Protein AF-A0A218PV35-F1 (afdb_monomer)

Nearest PDB structures (foldseek):
  7tgq-assembly1_A  TM=7.735E-01  e=2.456E-01  Homo sapiens
  8r7o-assembly1_C  TM=6.458E-01  e=4.189E-01  Homo sapiens
  7q83-assembly1_B  TM=3.090E-01  e=8.625E+00  Saccharomyces cerevisiae S288C

Radius of gyration: 20.8 Å; Cα contacts (8 Å, |Δi|>4): 180; chains: 1; bounding box: 52×50×53 Å

Mean predicted aligned error: 9.41 Å

Foldseek 3Di:
DPDVLLVVLVVVLVVLVVVLVVLLVVLQVLQVVQPAHSQLSVVLLLCCQVPNNVVSLVCCQVPVVVSPGPHRDDPVSSVVNSVSSVVNVVSLVVSQVSQQVSQVVVCVVPVQRWRWGDGSNWIWTQGPVQCWIATPVVRDIDRDDPPPVCPVVVVVVVVVVVD

Secondary structure (DSSP, 8-state):
---HHHHHHHHHHHHHHHHHHHHHHHHHHHHHHTT--HHHHHHHHHHHHHH-HHHHHHHHHH-GGGGT-SSPPPHHHHHHHHHHHHHHHHHHHHHHHHHHHHHHHHHHH-TTPPEEEEETTEEEEEETTTTEEEETTT--EEEPPP--STTHHHHHHHHTT--

Sequence (163 aa):
MANPEVTRLTLDIDARAKNLKALHDGLVKHLLAIGGDKDTALYLISDAEEYGLERALGVLADQPAAFGLDAAPGPADTAKLTTALKAIESGTLELDKIIRQRDHLLAADNPKHPLTFHYLGRLFNFSSARGEVTYLDNGEKVKMKPVGLSSREKLLRDRDRDR

pLDDT: mean 83.81, std 14.07, range [41.41, 97.0]

Structure (mmCIF, N/CA/C/O backbone):
data_AF-A0A218PV35-F1
#
_entry.id   AF-A0A218PV35-F1
#
loop_
_atom_site.group_PDB
_atom_site.id
_atom_site.type_symbol
_atom_site.label_atom_id
_atom_site.label_alt_id
_atom_site.label_comp_id
_atom_site.label_asym_id
_atom_site.label_entity_id
_atom_site.label_seq_id
_atom_site.pdbx_PDB_ins_code
_atom_site.Cartn_x
_atom_site.Cartn_y
_atom_site.Cartn_z
_atom_site.occupancy
_atom_site.B_iso_or_equiv
_atom_site.auth_seq_id
_atom_site.auth_comp_id
_atom_site.auth_asym_id
_atom_site.auth_atom_id
_atom_site.pdbx_PDB_model_num
ATOM 1 N N . MET A 1 1 ? -12.446 8.866 30.192 1.00 55.31 1 MET A N 1
ATOM 2 C CA . MET A 1 1 ? -11.055 9.238 29.847 1.00 55.31 1 MET A CA 1
ATOM 3 C C . MET A 1 1 ? -10.643 8.392 28.6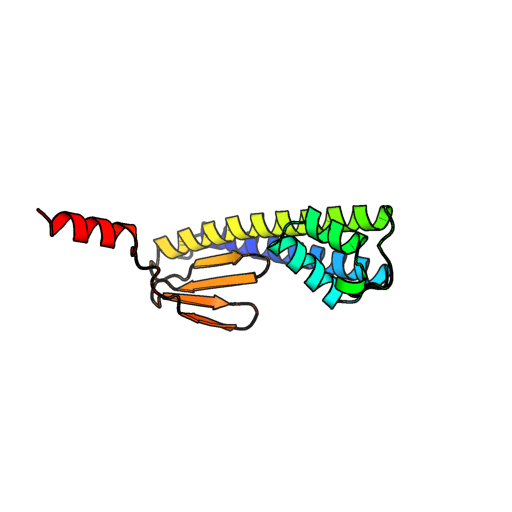55 1.00 55.31 1 MET A C 1
ATOM 5 O O . MET A 1 1 ? -11.016 7.227 28.640 1.00 55.31 1 MET A O 1
ATOM 9 N N . ALA A 1 2 ? -9.975 8.961 27.647 1.00 71.75 2 ALA A N 1
ATOM 10 C CA . ALA A 1 2 ? -9.503 8.182 26.500 1.00 71.75 2 ALA A CA 1
ATOM 11 C C . ALA A 1 2 ? -8.435 7.177 26.961 1.00 71.75 2 ALA A C 1
ATOM 13 O O . ALA A 1 2 ? -7.560 7.542 27.747 1.00 71.75 2 ALA A O 1
ATOM 14 N N . ASN A 1 3 ? -8.531 5.923 26.512 1.00 88.62 3 ASN A N 1
ATOM 15 C CA . ASN A 1 3 ? -7.552 4.886 26.825 1.00 88.62 3 ASN A CA 1
ATOM 16 C C . ASN A 1 3 ? -6.166 5.335 26.300 1.00 88.62 3 ASN A C 1
ATOM 18 O O . ASN A 1 3 ? -6.034 5.566 25.095 1.00 88.62 3 ASN A O 1
ATOM 22 N N . PRO A 1 4 ? -5.142 5.500 27.163 1.00 93.50 4 PRO A N 1
ATOM 23 C CA . PRO A 1 4 ? -3.842 6.037 26.751 1.00 93.50 4 PRO A CA 1
ATOM 24 C C . PRO A 1 4 ? -3.159 5.171 25.686 1.00 93.50 4 PRO A C 1
ATOM 26 O O . PRO A 1 4 ? -2.461 5.701 24.822 1.00 93.50 4 PRO A O 1
ATOM 29 N N . GLU A 1 5 ? -3.417 3.863 25.694 1.00 94.38 5 GLU A N 1
ATOM 30 C CA . GLU A 1 5 ? -2.899 2.938 24.690 1.00 94.38 5 GLU A CA 1
ATOM 31 C C . GLU A 1 5 ? -3.570 3.147 23.326 1.00 94.38 5 GLU A C 1
ATOM 33 O O . GLU A 1 5 ? -2.898 3.140 22.299 1.00 94.38 5 GLU A O 1
ATOM 38 N N . VAL A 1 6 ? -4.876 3.438 23.296 1.00 93.25 6 VAL A N 1
ATOM 39 C CA . VAL A 1 6 ? -5.584 3.804 22.054 1.00 93.25 6 VAL A CA 1
ATOM 40 C C . VAL A 1 6 ? -5.012 5.093 21.463 1.00 93.25 6 VAL A C 1
ATOM 42 O O . VAL A 1 6 ? -4.806 5.173 20.250 1.00 93.25 6 VAL A O 1
ATOM 45 N N . THR A 1 7 ? -4.710 6.089 22.301 1.00 94.44 7 THR A N 1
ATOM 46 C CA . THR A 1 7 ? -4.066 7.335 21.857 1.00 94.44 7 THR A CA 1
ATOM 47 C C . THR A 1 7 ? -2.686 7.060 21.262 1.00 94.44 7 THR A C 1
ATOM 49 O O . THR A 1 7 ? -2.388 7.537 20.167 1.00 94.44 7 THR A O 1
ATOM 52 N N . ARG A 1 8 ? -1.862 6.250 21.939 1.00 97.00 8 ARG A N 1
ATOM 53 C CA . ARG A 1 8 ? -0.532 5.854 21.457 1.00 97.00 8 ARG A CA 1
ATOM 54 C C . ARG A 1 8 ? -0.612 5.136 20.108 1.00 97.00 8 ARG A C 1
ATOM 56 O O . ARG A 1 8 ? 0.071 5.530 19.169 1.00 97.00 8 ARG A O 1
ATOM 63 N N . LEU A 1 9 ? -1.485 4.134 19.989 1.00 94.44 9 LEU A N 1
ATOM 64 C CA . LEU A 1 9 ? -1.680 3.381 18.748 1.00 94.44 9 LEU A CA 1
ATOM 65 C C . LEU A 1 9 ? -2.192 4.271 17.609 1.00 94.44 9 LEU A C 1
ATOM 67 O O . LEU A 1 9 ? -1.801 4.074 16.466 1.00 94.44 9 LEU A O 1
ATOM 71 N N . THR A 1 10 ? -3.030 5.269 17.901 1.00 92.69 10 THR A N 1
ATOM 72 C CA . THR A 1 10 ? -3.509 6.226 16.887 1.00 92.69 10 THR A CA 1
ATOM 73 C C . THR A 1 10 ? -2.362 7.066 16.323 1.00 92.69 10 THR A C 1
ATOM 75 O O . THR A 1 10 ? -2.237 7.183 15.108 1.00 92.69 10 THR A O 1
ATOM 78 N N . LEU A 1 11 ? -1.473 7.570 17.182 1.00 94.31 11 LEU A N 1
ATOM 79 C CA . LEU A 1 11 ? -0.280 8.301 16.741 1.00 94.31 11 LEU A CA 1
ATOM 80 C C . LEU A 1 11 ? 0.672 7.412 15.924 1.00 94.31 11 LEU A C 1
ATOM 82 O O . LEU A 1 11 ? 1.214 7.859 14.911 1.00 94.31 11 LEU A O 1
ATOM 86 N N . ASP A 1 12 ? 0.847 6.150 16.327 1.00 94.88 12 ASP A N 1
ATOM 87 C CA . ASP A 1 12 ? 1.655 5.178 15.580 1.00 94.88 12 ASP A CA 1
ATOM 88 C C . ASP A 1 12 ? 1.064 4.893 14.189 1.00 94.88 12 ASP A C 1
ATOM 90 O O . ASP A 1 12 ? 1.808 4.803 13.208 1.00 94.88 12 ASP A O 1
ATOM 94 N N . ILE A 1 13 ? -0.264 4.767 14.093 1.00 91.06 13 ILE A N 1
ATOM 95 C CA . ILE A 1 13 ? -0.995 4.589 12.829 1.00 91.06 13 ILE A CA 1
ATOM 96 C C . ILE A 1 13 ? -0.747 5.781 11.909 1.00 91.06 13 ILE A C 1
ATOM 98 O O . ILE A 1 13 ? -0.349 5.577 10.763 1.00 91.06 13 ILE A O 1
ATOM 102 N N . ASP A 1 14 ? -0.900 7.008 12.406 1.00 89.12 14 ASP A N 1
ATOM 103 C CA . ASP A 1 14 ? -0.708 8.221 11.606 1.00 89.12 14 ASP A CA 1
ATOM 104 C C . ASP A 1 14 ? 0.732 8.333 11.082 1.00 89.12 14 ASP A C 1
ATOM 106 O O . ASP A 1 14 ? 0.966 8.621 9.902 1.00 89.12 14 ASP A O 1
ATOM 110 N N . ALA A 1 15 ? 1.720 8.051 11.939 1.00 92.94 15 ALA A N 1
ATOM 111 C CA . ALA A 1 15 ? 3.128 8.066 11.557 1.00 92.94 15 ALA A CA 1
ATOM 112 C C . ALA A 1 15 ? 3.440 7.017 10.476 1.00 92.94 15 ALA A C 1
ATOM 114 O O . ALA A 1 15 ? 4.134 7.305 9.496 1.00 92.94 15 ALA A O 1
ATOM 115 N N . ARG A 1 16 ? 2.900 5.803 10.619 1.00 90.56 16 ARG A N 1
ATOM 116 C CA . ARG A 1 16 ? 3.111 4.705 9.666 1.00 90.56 16 ARG A CA 1
ATOM 117 C C . ARG A 1 16 ? 2.379 4.929 8.351 1.00 90.56 16 ARG A C 1
ATOM 119 O O . ARG A 1 16 ? 2.980 4.713 7.303 1.00 90.56 16 ARG A O 1
ATOM 126 N N . ALA A 1 17 ? 1.150 5.437 8.386 1.00 88.56 17 ALA A N 1
ATOM 127 C CA . ALA A 1 17 ? 0.402 5.818 7.192 1.00 88.56 17 ALA A CA 1
ATOM 128 C C . ALA A 1 17 ? 1.144 6.901 6.392 1.00 88.56 17 ALA A C 1
ATOM 130 O O . ALA A 1 17 ? 1.259 6.807 5.169 1.00 88.56 17 ALA A O 1
ATOM 131 N N . LYS A 1 18 ? 1.740 7.891 7.074 1.00 89.81 18 LYS A N 1
ATOM 132 C CA . LYS A 1 18 ? 2.586 8.908 6.431 1.00 89.81 18 LYS A CA 1
ATOM 133 C C . LYS A 1 18 ? 3.821 8.298 5.759 1.00 89.81 18 LYS A C 1
ATOM 135 O O . LYS A 1 18 ? 4.150 8.682 4.637 1.00 89.81 18 LYS A O 1
ATOM 140 N N . ASN A 1 19 ? 4.489 7.351 6.417 1.00 91.12 19 ASN A N 1
ATOM 141 C CA . ASN A 1 19 ? 5.643 6.655 5.843 1.00 91.12 19 ASN A CA 1
ATOM 142 C C . ASN A 1 19 ? 5.248 5.795 4.635 1.00 91.12 19 ASN A C 1
ATOM 144 O O . ASN A 1 19 ? 5.926 5.842 3.611 1.00 91.12 19 ASN A O 1
ATOM 148 N N . LEU A 1 20 ? 4.132 5.067 4.721 1.00 90.50 20 LEU A N 1
ATOM 149 C CA . LEU A 1 20 ? 3.616 4.256 3.620 1.00 90.50 20 LEU A CA 1
ATOM 150 C C . LEU A 1 20 ? 3.275 5.132 2.410 1.00 90.50 20 LEU A C 1
ATOM 152 O O . LEU A 1 20 ? 3.700 4.838 1.295 1.00 90.50 20 LEU A O 1
ATOM 156 N N . LYS A 1 21 ? 2.629 6.284 2.634 1.00 88.88 21 LYS A N 1
ATOM 157 C CA . LYS A 1 21 ? 2.396 7.269 1.574 1.00 88.88 21 LYS A CA 1
ATOM 158 C C . LYS A 1 21 ? 3.704 7.723 0.914 1.00 88.88 21 LYS A C 1
ATOM 160 O O . LYS A 1 21 ? 3.766 7.818 -0.307 1.00 88.88 21 LYS A O 1
ATOM 165 N N . ALA A 1 22 ? 4.752 7.993 1.693 1.00 91.62 22 ALA A N 1
ATOM 166 C CA . ALA A 1 22 ? 6.046 8.396 1.141 1.00 91.62 22 ALA A CA 1
ATOM 167 C C . ALA A 1 22 ? 6.695 7.290 0.286 1.00 91.62 22 ALA A C 1
ATOM 169 O O . ALA A 1 22 ? 7.307 7.598 -0.737 1.00 91.62 22 ALA A O 1
ATOM 170 N N . LEU A 1 23 ? 6.532 6.016 0.667 1.00 91.81 23 LEU A N 1
ATOM 17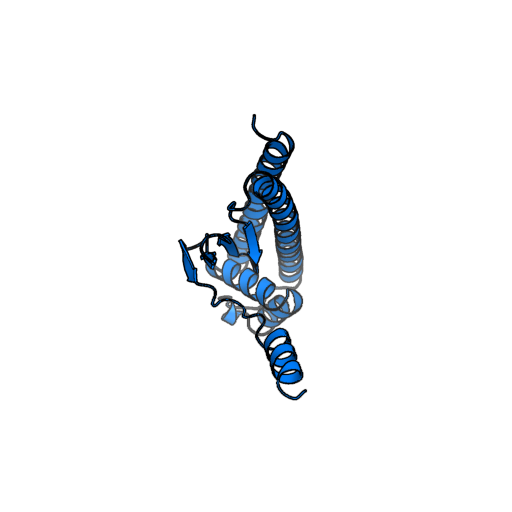1 C CA . LEU A 1 23 ? 6.974 4.871 -0.137 1.00 91.81 23 LEU A CA 1
ATOM 172 C C . LEU A 1 23 ? 6.206 4.783 -1.462 1.00 91.81 23 LEU A C 1
ATOM 174 O O . LEU A 1 23 ? 6.837 4.655 -2.511 1.00 91.81 23 LEU A O 1
ATOM 178 N N . HIS A 1 24 ? 4.877 4.933 -1.432 1.00 91.19 24 HIS A N 1
ATOM 179 C CA . HIS A 1 24 ? 4.050 4.999 -2.643 1.00 91.19 24 HIS A CA 1
ATOM 180 C C . HIS A 1 24 ? 4.473 6.156 -3.556 1.00 91.19 24 HIS A C 1
ATOM 182 O O . HIS A 1 24 ? 4.712 5.951 -4.744 1.00 91.19 24 HIS A O 1
ATOM 188 N N . ASP A 1 25 ? 4.632 7.364 -3.006 1.00 90.88 25 ASP A N 1
ATOM 189 C CA . ASP A 1 25 ? 5.081 8.535 -3.767 1.00 90.88 25 ASP A CA 1
ATOM 190 C C . ASP A 1 25 ? 6.473 8.294 -4.392 1.00 90.88 25 ASP A C 1
ATOM 192 O O . ASP A 1 25 ? 6.751 8.749 -5.504 1.00 90.88 25 ASP A O 1
ATOM 196 N N . GLY A 1 26 ? 7.358 7.575 -3.691 1.00 94.06 26 GLY A N 1
ATOM 197 C CA . GLY A 1 26 ? 8.670 7.163 -4.192 1.00 94.06 26 GLY A CA 1
ATOM 198 C C . GLY A 1 26 ? 8.587 6.162 -5.346 1.00 94.06 26 GLY A C 1
ATOM 199 O O . GLY A 1 26 ? 9.267 6.347 -6.356 1.00 94.06 26 GLY A O 1
ATOM 200 N N . LEU A 1 27 ? 7.725 5.147 -5.231 1.00 94.19 27 LEU A N 1
ATOM 201 C CA . LEU A 1 27 ? 7.476 4.165 -6.288 1.00 94.19 27 LEU A CA 1
ATOM 202 C C . LEU A 1 27 ? 6.911 4.832 -7.548 1.00 94.19 27 LEU A C 1
ATOM 204 O O . LEU A 1 27 ? 7.434 4.614 -8.637 1.00 94.19 27 LEU A O 1
ATOM 208 N N . VAL A 1 28 ? 5.918 5.713 -7.394 1.00 93.50 28 VAL A N 1
ATOM 209 C CA . VAL A 1 28 ? 5.347 6.500 -8.501 1.00 93.50 28 VAL A CA 1
ATOM 210 C C . VAL A 1 28 ? 6.433 7.308 -9.208 1.00 93.50 28 VAL A C 1
ATOM 212 O O . VAL A 1 28 ? 6.546 7.257 -10.428 1.00 93.50 28 VAL A O 1
ATOM 215 N N . LYS A 1 29 ? 7.277 8.030 -8.459 1.00 94.94 29 LYS A N 1
ATOM 216 C CA . LYS A 1 29 ? 8.391 8.795 -9.045 1.00 94.94 29 LYS A CA 1
ATOM 217 C C . LYS A 1 29 ? 9.363 7.908 -9.814 1.00 94.94 29 LYS A C 1
ATOM 219 O O . LYS A 1 29 ? 9.863 8.324 -10.854 1.00 94.94 29 LYS A O 1
ATOM 224 N N . HIS A 1 30 ? 9.651 6.716 -9.297 1.00 94.88 30 HIS A N 1
ATOM 225 C CA . HIS A 1 30 ? 10.550 5.789 -9.967 1.00 94.88 30 HIS A CA 1
ATOM 226 C C . HIS A 1 30 ? 9.948 5.251 -11.270 1.00 94.88 30 HIS A C 1
ATOM 228 O O . HIS A 1 30 ? 10.641 5.243 -12.283 1.00 94.88 30 HIS A O 1
ATOM 234 N N . LEU A 1 31 ? 8.664 4.885 -11.264 1.00 94.44 31 LEU A N 1
ATOM 235 C CA . LEU A 1 31 ? 7.955 4.404 -12.452 1.00 94.44 31 LEU A CA 1
ATOM 236 C C . LEU A 1 31 ? 7.828 5.486 -13.528 1.00 94.44 31 LEU A C 1
ATOM 238 O O . LEU A 1 31 ? 8.119 5.220 -14.690 1.00 94.44 31 LEU A O 1
ATOM 242 N N . LEU A 1 32 ? 7.528 6.730 -13.138 1.00 93.75 32 LEU A N 1
ATOM 243 C CA . LEU A 1 32 ? 7.552 7.880 -14.050 1.00 93.75 32 LEU A CA 1
ATOM 244 C C . LEU A 1 32 ? 8.925 8.059 -14.721 1.00 93.75 32 LEU A C 1
ATOM 246 O O . LEU A 1 32 ? 9.001 8.425 -15.891 1.00 93.75 32 LEU A O 1
ATOM 250 N N . ALA A 1 33 ? 10.020 7.796 -14.000 1.00 94.44 33 ALA A N 1
ATOM 251 C CA . ALA A 1 33 ? 11.373 7.933 -14.538 1.00 94.44 33 ALA A CA 1
ATOM 252 C C . ALA A 1 33 ? 11.736 6.856 -15.576 1.00 94.44 33 ALA A C 1
ATOM 254 O O . ALA A 1 33 ? 12.659 7.073 -16.358 1.00 94.44 33 ALA A O 1
ATOM 255 N N . ILE A 1 34 ? 11.025 5.725 -15.591 1.00 94.44 34 ILE A N 1
ATOM 256 C CA . ILE A 1 34 ? 11.234 4.629 -16.550 1.00 94.44 34 ILE A CA 1
ATOM 257 C C . ILE A 1 34 ? 10.131 4.553 -17.617 1.00 94.44 34 ILE A C 1
ATOM 259 O O . ILE A 1 34 ? 10.018 3.548 -18.310 1.00 94.44 34 ILE A O 1
ATOM 263 N N . GLY A 1 35 ? 9.335 5.618 -17.766 1.00 91.69 35 GLY A N 1
ATOM 264 C CA . GLY A 1 35 ? 8.323 5.741 -18.820 1.00 91.69 35 GLY A CA 1
ATOM 265 C C . GLY A 1 35 ? 6.913 5.296 -18.435 1.00 91.69 35 GLY A C 1
ATOM 266 O O . GLY A 1 35 ? 6.048 5.270 -19.300 1.00 91.69 35 GLY A O 1
ATOM 267 N N . GLY A 1 36 ? 6.663 4.970 -17.165 1.00 92.25 36 GLY A N 1
ATOM 268 C CA . GLY A 1 36 ? 5.313 4.706 -16.668 1.00 92.25 36 GLY A CA 1
ATOM 269 C C . GLY A 1 36 ? 4.547 5.977 -16.332 1.00 92.25 36 GLY A C 1
ATOM 270 O O . GLY A 1 36 ? 5.045 7.096 -16.464 1.00 92.25 36 GLY A O 1
ATOM 271 N N . ASP A 1 37 ? 3.338 5.791 -15.822 1.00 89.56 37 ASP A N 1
ATOM 272 C CA . ASP A 1 37 ? 2.475 6.847 -15.305 1.00 89.56 37 ASP A CA 1
ATOM 273 C C . ASP A 1 37 ? 2.073 6.586 -13.840 1.00 89.56 37 ASP A C 1
ATOM 275 O O . ASP A 1 37 ? 2.630 5.734 -13.141 1.00 89.56 37 ASP A O 1
ATOM 279 N N . LYS A 1 38 ? 1.131 7.381 -13.322 1.00 85.19 38 LYS A N 1
ATOM 280 C CA . LYS A 1 38 ? 0.634 7.201 -11.951 1.00 85.19 38 LYS A CA 1
ATOM 281 C C . LYS A 1 38 ? -0.173 5.913 -11.792 1.00 85.19 38 LYS A C 1
ATOM 283 O O . LYS A 1 38 ? -0.116 5.308 -10.721 1.00 85.19 38 LYS A O 1
ATOM 288 N N . ASP A 1 39 ? -0.892 5.508 -12.831 1.00 87.75 39 ASP A N 1
ATOM 289 C CA . ASP A 1 39 ? -1.775 4.344 -12.801 1.00 87.75 39 ASP A CA 1
ATOM 290 C C . ASP A 1 39 ? -0.957 3.048 -12.866 1.00 87.75 39 ASP A C 1
ATOM 292 O O . ASP A 1 39 ? -1.284 2.076 -12.192 1.00 87.75 39 ASP A O 1
ATOM 296 N N . THR A 1 40 ? 0.199 3.084 -13.532 1.00 91.12 40 THR A N 1
ATOM 297 C CA . THR A 1 40 ? 1.219 2.026 -13.553 1.00 91.12 40 THR A CA 1
ATOM 298 C C . THR A 1 40 ? 1.606 1.597 -12.135 1.00 91.12 40 THR A C 1
ATOM 300 O O . THR A 1 40 ? 1.667 0.408 -11.826 1.00 91.12 40 THR A O 1
AT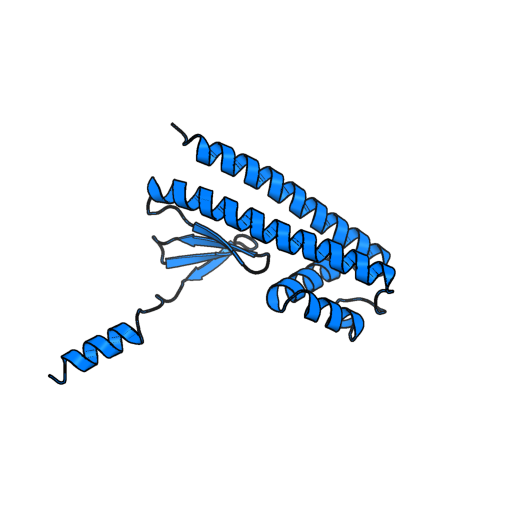OM 303 N N . ALA A 1 41 ? 1.830 2.564 -11.237 1.00 88.25 41 ALA A N 1
ATOM 304 C CA . ALA A 1 41 ? 2.172 2.280 -9.845 1.00 88.25 41 ALA A CA 1
ATOM 305 C C . ALA A 1 41 ? 1.017 1.617 -9.095 1.00 88.25 41 ALA A C 1
ATOM 307 O O . ALA A 1 41 ? 1.238 0.681 -8.329 1.00 88.25 41 ALA A O 1
ATOM 308 N N . LEU A 1 42 ? -0.208 2.091 -9.327 1.00 86.75 42 LEU A N 1
ATOM 309 C CA . LEU A 1 42 ? -1.400 1.536 -8.703 1.00 86.75 42 LEU A CA 1
ATOM 310 C C . LEU A 1 42 ? -1.645 0.096 -9.168 1.00 86.75 42 LEU A C 1
ATOM 312 O O . LEU A 1 42 ? -1.900 -0.771 -8.336 1.00 86.75 42 LEU A O 1
ATOM 316 N N . TYR A 1 43 ? -1.513 -0.174 -10.468 1.00 90.19 43 TYR A N 1
ATOM 317 C CA . TYR A 1 43 ? -1.663 -1.517 -11.025 1.00 90.19 43 TYR A CA 1
ATOM 318 C C . TYR A 1 43 ? -0.580 -2.468 -10.537 1.00 90.19 43 TYR A C 1
ATOM 320 O O . TYR A 1 43 ? -0.897 -3.589 -10.153 1.00 90.19 43 TYR A O 1
ATOM 328 N N . LEU A 1 44 ? 0.675 -2.019 -10.481 1.00 91.88 44 LEU A N 1
ATOM 329 C CA . LEU A 1 44 ? 1.771 -2.851 -9.994 1.00 91.88 44 LEU A CA 1
ATOM 330 C C . LEU A 1 44 ? 1.599 -3.226 -8.520 1.00 91.88 44 LEU A C 1
ATOM 332 O O . LEU A 1 44 ? 1.821 -4.376 -8.153 1.00 91.88 44 LEU A O 1
ATOM 336 N N . ILE A 1 45 ? 1.184 -2.272 -7.682 1.00 89.56 45 ILE A N 1
ATOM 337 C CA . ILE A 1 45 ? 0.885 -2.539 -6.270 1.00 89.56 45 ILE A CA 1
ATOM 338 C C . ILE A 1 45 ? -0.311 -3.487 -6.160 1.00 89.56 45 ILE A C 1
ATOM 340 O O . ILE A 1 45 ? -0.209 -4.492 -5.467 1.00 89.56 45 ILE A O 1
ATOM 344 N N . SER A 1 46 ? -1.398 -3.223 -6.890 1.00 86.56 46 SER A N 1
ATOM 345 C CA . SER A 1 46 ? -2.601 -4.060 -6.852 1.00 86.56 46 SER A CA 1
ATOM 346 C C . SER A 1 46 ? -2.319 -5.501 -7.287 1.00 86.56 46 SER A C 1
ATOM 348 O O . SER A 1 46 ? -2.798 -6.426 -6.639 1.00 86.56 46 SER A O 1
ATOM 350 N N . ASP A 1 47 ? -1.546 -5.713 -8.356 1.00 90.12 47 ASP A N 1
ATOM 351 C CA . ASP A 1 47 ? -1.189 -7.058 -8.829 1.00 90.12 47 ASP A CA 1
ATOM 352 C C . ASP A 1 47 ? -0.259 -7.768 -7.832 1.00 90.12 47 ASP A C 1
ATOM 354 O O . ASP A 1 47 ? -0.463 -8.943 -7.515 1.00 90.12 47 ASP A O 1
ATOM 358 N N . ALA A 1 48 ? 0.714 -7.040 -7.264 1.00 90.75 48 ALA A N 1
ATOM 359 C CA . ALA A 1 48 ? 1.617 -7.569 -6.241 1.00 90.75 48 ALA A CA 1
ATOM 360 C C . ALA A 1 48 ? 0.877 -7.963 -4.960 1.00 90.75 48 ALA A C 1
ATOM 362 O O . ALA A 1 48 ? 1.218 -8.965 -4.336 1.00 90.75 48 ALA A O 1
ATOM 363 N N . GLU A 1 49 ? 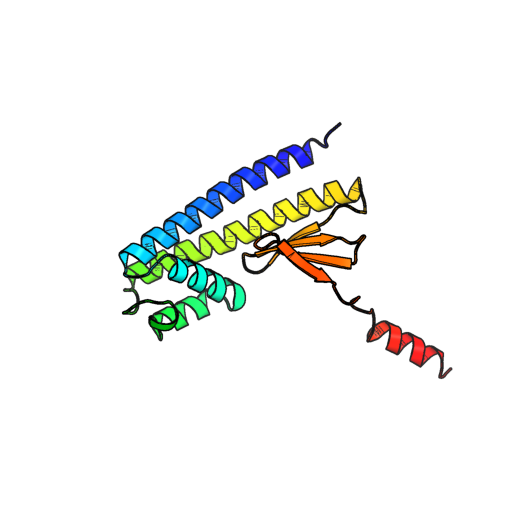-0.138 -7.202 -4.574 1.00 84.75 49 GLU A N 1
ATOM 364 C CA . GLU A 1 49 ? -0.974 -7.511 -3.425 1.00 84.75 49 GLU A CA 1
ATOM 365 C C . GLU A 1 49 ? -1.886 -8.710 -3.706 1.00 84.75 49 GLU A C 1
ATOM 367 O O . GLU A 1 49 ? -1.935 -9.642 -2.906 1.00 84.75 49 GLU A O 1
ATOM 372 N N . GLU A 1 50 ? -2.577 -8.727 -4.847 1.00 85.12 50 GLU A N 1
ATOM 373 C CA . GLU A 1 50 ? -3.546 -9.776 -5.179 1.00 85.12 50 GLU A CA 1
ATOM 374 C C . GLU A 1 50 ? -2.891 -11.136 -5.432 1.00 85.12 50 GLU A C 1
ATOM 376 O O . GLU A 1 50 ? -3.424 -12.174 -5.027 1.00 85.12 50 GLU A O 1
ATOM 381 N N . TYR A 1 51 ? -1.730 -11.142 -6.082 1.00 87.50 51 TYR A N 1
ATOM 382 C CA . TYR A 1 51 ? -1.122 -12.367 -6.584 1.00 87.50 51 TYR A CA 1
ATOM 383 C C . TYR A 1 51 ? 0.322 -12.607 -6.134 1.00 87.50 51 TYR A C 1
ATOM 385 O O . TYR A 1 51 ? 0.902 -13.642 -6.477 1.00 87.50 51 TYR A O 1
ATOM 393 N N . GLY A 1 52 ? 0.891 -11.688 -5.360 1.00 89.88 52 GLY A N 1
ATOM 394 C CA . GLY A 1 52 ? 2.246 -11.768 -4.833 1.00 89.88 52 GLY A CA 1
ATOM 395 C C . GLY A 1 52 ? 3.273 -10.995 -5.663 1.00 89.88 52 GLY A C 1
ATOM 396 O O . GLY A 1 52 ? 3.253 -10.985 -6.896 1.00 89.88 52 GLY A O 1
ATOM 397 N N . LEU A 1 53 ? 4.238 -10.406 -4.952 1.00 91.94 53 LEU A N 1
ATOM 398 C CA . LEU A 1 53 ? 5.347 -9.615 -5.494 1.00 91.94 53 LEU A CA 1
ATOM 399 C C . LEU A 1 53 ? 6.072 -10.297 -6.665 1.00 91.94 53 LEU A C 1
ATOM 401 O O . LEU A 1 53 ? 6.336 -9.673 -7.689 1.00 91.94 53 LEU A O 1
ATOM 405 N N . GLU A 1 54 ? 6.441 -11.567 -6.492 1.00 93.62 54 GLU A N 1
ATOM 406 C CA . GLU A 1 54 ? 7.262 -12.309 -7.456 1.00 93.62 54 GLU A CA 1
ATOM 407 C C . GLU A 1 54 ? 6.547 -12.466 -8.795 1.00 93.62 54 GLU A C 1
ATOM 409 O O . GLU A 1 54 ? 7.151 -12.271 -9.850 1.00 93.62 54 GLU A O 1
ATOM 414 N N . ARG A 1 55 ? 5.241 -12.751 -8.752 1.00 94.31 55 ARG A N 1
ATOM 415 C CA . ARG A 1 55 ? 4.420 -12.831 -9.954 1.00 94.31 55 ARG A CA 1
ATOM 416 C C . ARG A 1 55 ? 4.280 -11.459 -10.599 1.00 94.31 55 ARG A C 1
ATOM 418 O O . ARG A 1 55 ? 4.511 -11.368 -11.797 1.00 94.31 55 ARG A O 1
ATOM 425 N N . ALA A 1 56 ? 3.947 -10.418 -9.840 1.00 94.69 56 ALA A N 1
ATOM 426 C CA . ALA A 1 56 ? 3.762 -9.080 -10.401 1.00 94.69 56 ALA A CA 1
ATOM 427 C C . ALA A 1 56 ? 5.018 -8.580 -11.125 1.00 94.69 56 ALA A C 1
ATOM 429 O O . ALA A 1 56 ? 4.945 -8.081 -12.246 1.00 94.69 56 ALA A O 1
ATOM 430 N N . LEU A 1 57 ? 6.195 -8.799 -10.531 1.00 95.31 57 LEU A N 1
ATOM 431 C CA . LEU A 1 57 ? 7.476 -8.486 -11.167 1.00 95.31 57 LEU A CA 1
ATOM 432 C C . LEU A 1 57 ? 7.761 -9.365 -12.394 1.00 95.31 57 LEU A C 1
ATOM 434 O O . LEU A 1 57 ? 8.324 -8.868 -13.367 1.00 95.31 57 LEU A O 1
ATOM 438 N N . GLY A 1 58 ? 7.370 -10.642 -12.368 1.00 95.56 58 GLY A N 1
ATOM 439 C CA . GLY A 1 58 ? 7.464 -11.535 -13.524 1.00 95.56 58 GLY A CA 1
ATOM 440 C C . GLY A 1 58 ? 6.594 -11.064 -14.691 1.00 95.56 58 GLY A C 1
ATOM 441 O O . GLY A 1 58 ? 7.085 -10.915 -15.805 1.00 95.56 58 GLY A O 1
ATOM 442 N N . VAL A 1 59 ? 5.328 -10.724 -14.425 1.00 95.69 59 VAL A N 1
ATOM 443 C CA . VAL A 1 59 ? 4.419 -10.165 -15.439 1.00 95.69 59 VAL A CA 1
ATOM 444 C C . VAL A 1 59 ? 4.952 -8.829 -15.954 1.00 95.69 59 VAL A C 1
ATOM 446 O O . VAL A 1 59 ? 4.892 -8.584 -17.151 1.00 95.69 59 VAL A O 1
ATOM 449 N N . LEU A 1 60 ? 5.523 -7.983 -15.094 1.00 95.56 60 LEU A N 1
ATOM 450 C CA . LEU A 1 60 ? 6.115 -6.708 -15.505 1.00 95.56 60 LEU A CA 1
ATOM 451 C C . LEU A 1 60 ? 7.314 -6.898 -16.446 1.00 95.56 60 LEU A C 1
ATOM 453 O O . LEU A 1 60 ? 7.504 -6.104 -17.366 1.00 95.56 60 LEU A O 1
ATOM 457 N N . ALA A 1 61 ? 8.119 -7.938 -16.219 1.00 95.94 61 ALA A N 1
ATOM 458 C CA . ALA A 1 61 ? 9.253 -8.272 -17.072 1.00 95.94 61 ALA A CA 1
ATOM 459 C C . ALA A 1 61 ? 8.812 -8.862 -18.423 1.00 95.94 61 ALA A C 1
ATOM 461 O O . ALA A 1 61 ? 9.349 -8.477 -19.460 1.00 95.94 61 ALA A O 1
ATOM 462 N N . ASP A 1 62 ? 7.823 -9.758 -18.414 1.00 96.81 62 ASP A N 1
ATOM 463 C CA . ASP A 1 62 ? 7.367 -10.471 -19.613 1.00 96.81 62 ASP A CA 1
ATOM 464 C C . ASP A 1 62 ? 6.377 -9.650 -20.459 1.00 96.81 62 ASP A C 1
ATOM 466 O O . ASP A 1 62 ? 6.325 -9.778 -21.682 1.00 96.81 62 ASP A O 1
ATOM 470 N N . GLN A 1 63 ? 5.556 -8.824 -19.807 1.00 96.38 63 GLN A N 1
ATOM 471 C CA . GLN A 1 63 ? 4.430 -8.086 -20.384 1.00 96.38 63 GLN A CA 1
ATOM 472 C C . GLN A 1 63 ? 4.366 -6.649 -19.826 1.00 96.38 63 GLN A C 1
ATOM 474 O O . GLN A 1 63 ? 3.374 -6.269 -19.200 1.00 96.38 63 GLN A O 1
ATOM 479 N N . PRO A 1 64 ? 5.382 -5.803 -20.075 1.00 95.12 64 PRO A N 1
ATOM 480 C CA . PRO A 1 64 ? 5.432 -4.433 -19.548 1.00 95.12 64 PRO A CA 1
ATOM 481 C C . PRO A 1 64 ? 4.202 -3.589 -19.923 1.00 95.12 64 PRO A C 1
ATOM 483 O O . PRO A 1 64 ? 3.712 -2.803 -19.111 1.00 95.12 64 PRO A O 1
ATOM 486 N N . ALA A 1 65 ? 3.628 -3.824 -21.107 1.00 93.75 65 ALA A N 1
ATOM 487 C CA . ALA A 1 65 ? 2.425 -3.138 -21.573 1.00 93.75 65 ALA A CA 1
ATOM 488 C C . ALA A 1 65 ? 1.182 -3.415 -20.705 1.00 93.75 65 ALA A C 1
ATOM 490 O O . ALA A 1 65 ? 0.286 -2.576 -20.656 1.00 93.75 65 ALA A O 1
ATOM 491 N N . ALA A 1 66 ? 1.129 -4.542 -19.978 1.00 91.81 66 ALA A N 1
ATOM 492 C CA . ALA A 1 66 ? 0.048 -4.830 -19.029 1.00 91.81 66 ALA A CA 1
ATOM 493 C C . ALA A 1 66 ? 0.021 -3.840 -17.851 1.00 91.81 66 ALA A C 1
ATOM 495 O O . ALA A 1 66 ? -1.025 -3.635 -17.242 1.00 91.81 66 ALA A O 1
ATOM 496 N N . PHE A 1 67 ? 1.158 -3.199 -17.569 1.00 92.19 67 PHE A N 1
ATOM 497 C CA . PHE A 1 67 ? 1.301 -2.156 -16.557 1.00 92.19 67 PHE A CA 1
ATOM 498 C C . PHE A 1 67 ? 1.424 -0.752 -17.157 1.00 92.19 67 PHE A C 1
ATOM 500 O O . PHE A 1 67 ? 1.677 0.185 -16.413 1.00 92.19 67 PHE A O 1
ATOM 507 N N . GLY A 1 68 ? 1.258 -0.586 -18.473 1.00 91.19 68 GLY A N 1
ATOM 508 C CA . GLY A 1 68 ? 1.400 0.716 -19.130 1.00 91.19 68 GLY A CA 1
ATOM 509 C C . GLY A 1 68 ? 2.847 1.147 -19.394 1.00 91.19 68 GLY A C 1
ATOM 510 O O . GLY A 1 68 ? 3.099 2.336 -19.549 1.00 91.19 68 GLY A O 1
ATOM 511 N N . LEU A 1 69 ? 3.799 0.207 -19.454 1.00 94.31 69 LEU A N 1
ATOM 512 C CA . LEU A 1 69 ? 5.179 0.481 -19.866 1.00 94.31 69 LEU A CA 1
ATOM 513 C C . LEU A 1 69 ? 5.441 0.039 -21.310 1.00 94.31 69 LEU A C 1
ATOM 515 O O . LEU A 1 69 ? 5.052 -1.056 -21.717 1.00 94.31 69 LEU A O 1
ATOM 519 N N . ASP A 1 70 ? 6.200 0.849 -22.051 1.00 93.75 70 ASP A N 1
ATOM 520 C CA . ASP A 1 70 ? 6.623 0.534 -23.425 1.00 93.75 70 ASP A CA 1
ATOM 521 C C . ASP A 1 70 ? 7.687 -0.575 -23.488 1.00 93.75 70 ASP A C 1
ATOM 523 O O . ASP A 1 70 ? 7.836 -1.258 -24.503 1.00 93.75 70 ASP A O 1
ATOM 527 N N . ALA A 1 71 ? 8.453 -0.757 -22.410 1.00 95.00 71 ALA A N 1
ATOM 528 C CA . ALA A 1 71 ? 9.523 -1.740 -22.324 1.00 95.00 71 ALA A CA 1
ATOM 529 C C . ALA A 1 71 ? 9.685 -2.271 -20.898 1.00 95.00 71 ALA A C 1
ATOM 531 O O . ALA A 1 71 ? 9.322 -1.616 -19.920 1.00 95.00 71 ALA A O 1
ATOM 532 N N . ALA A 1 72 ? 10.265 -3.466 -20.789 1.00 95.25 72 ALA A N 1
ATOM 533 C CA . ALA A 1 72 ? 10.588 -4.056 -19.501 1.00 95.25 72 ALA A CA 1
ATOM 534 C C . ALA A 1 72 ? 11.643 -3.196 -18.776 1.00 95.25 72 ALA A C 1
ATOM 536 O O . ALA A 1 72 ? 12.608 -2.755 -19.413 1.00 95.25 72 ALA A O 1
ATOM 537 N N . PRO A 1 73 ? 11.505 -2.975 -17.455 1.00 95.44 73 PRO A N 1
ATOM 538 C CA . PRO A 1 73 ? 12.522 -2.278 -16.681 1.00 95.44 73 PRO A CA 1
ATOM 539 C C . PRO A 1 73 ? 13.871 -3.000 -16.763 1.00 95.44 73 PRO A C 1
ATOM 541 O O . PRO A 1 73 ? 13.939 -4.231 -16.747 1.00 95.44 73 PRO A O 1
ATOM 544 N N . GLY A 1 74 ? 14.962 -2.236 -16.811 1.00 96.50 74 GLY A N 1
ATOM 545 C CA . GLY A 1 74 ? 16.301 -2.812 -16.740 1.00 96.50 74 GLY A CA 1
ATOM 546 C C . GLY A 1 74 ? 16.580 -3.439 -15.363 1.00 96.50 74 GLY A C 1
ATOM 547 O O . GLY A 1 74 ? 15.925 -3.086 -14.380 1.00 96.50 74 GLY A O 1
ATOM 548 N N . PRO A 1 75 ? 17.612 -4.296 -15.225 1.00 95.69 75 PRO A N 1
ATOM 549 C CA . PRO A 1 75 ? 17.889 -5.014 -13.973 1.00 95.69 75 PRO A CA 1
ATOM 550 C C . PRO A 1 75 ? 18.033 -4.115 -12.733 1.00 95.69 75 PRO A C 1
ATOM 552 O O . PRO A 1 75 ? 17.611 -4.481 -11.635 1.00 95.69 75 PRO A O 1
ATOM 555 N N . ALA A 1 76 ? 18.616 -2.923 -12.901 1.00 95.81 76 ALA A N 1
ATOM 556 C CA . ALA A 1 76 ? 18.774 -1.955 -11.818 1.00 95.81 76 ALA A CA 1
ATOM 557 C C . ALA A 1 76 ? 17.430 -1.375 -11.343 1.00 95.81 76 ALA A C 1
ATOM 559 O O . ALA A 1 76 ? 17.248 -1.153 -10.145 1.00 95.81 76 ALA A O 1
ATOM 560 N N . ASP A 1 77 ? 16.493 -1.150 -12.263 1.00 96.44 77 ASP A N 1
ATOM 561 C CA . ASP A 1 77 ? 15.163 -0.628 -11.952 1.00 96.44 77 ASP A CA 1
ATOM 562 C C . ASP A 1 77 ? 14.285 -1.732 -11.364 1.00 96.44 77 ASP A C 1
ATOM 564 O O . ASP A 1 77 ? 13.659 -1.525 -10.328 1.00 96.44 77 ASP A O 1
ATOM 568 N N . THR A 1 78 ? 14.349 -2.957 -11.896 1.00 95.31 78 THR A N 1
ATOM 569 C CA . THR A 1 78 ? 13.687 -4.126 -11.295 1.00 95.31 78 THR A CA 1
ATOM 570 C C . THR A 1 78 ? 14.103 -4.328 -9.835 1.00 95.31 78 THR A C 1
ATOM 572 O O . THR A 1 78 ? 13.251 -4.563 -8.976 1.00 95.31 78 THR A O 1
ATOM 575 N N . ALA A 1 79 ? 15.392 -4.184 -9.504 1.00 95.62 79 ALA A N 1
ATOM 576 C CA . ALA A 1 79 ? 15.872 -4.299 -8.124 1.00 95.62 79 ALA A CA 1
ATOM 577 C C . ALA A 1 79 ? 15.310 -3.196 -7.203 1.00 95.62 79 ALA A C 1
ATOM 579 O O . ALA A 1 79 ? 14.932 -3.464 -6.054 1.00 95.62 79 ALA A O 1
ATOM 580 N N . LYS A 1 80 ? 15.213 -1.957 -7.703 1.00 95.81 80 LYS A N 1
ATOM 581 C CA . LYS A 1 80 ? 14.604 -0.834 -6.973 1.00 95.81 80 LYS A CA 1
ATOM 582 C C . LYS A 1 80 ? 13.106 -1.039 -6.768 1.00 95.81 80 LYS A C 1
ATOM 584 O O . LYS A 1 80 ? 12.636 -0.874 -5.645 1.00 95.81 80 LYS A O 1
ATOM 589 N N . LEU A 1 81 ? 12.380 -1.452 -7.809 1.00 95.31 81 LEU A N 1
ATOM 590 C CA . LEU A 1 81 ? 10.954 -1.783 -7.745 1.00 95.31 81 LEU A CA 1
ATOM 591 C C . LEU A 1 81 ? 10.694 -2.898 -6.732 1.00 95.31 81 LEU A C 1
ATOM 593 O O . LEU A 1 81 ? 9.846 -2.747 -5.860 1.00 95.31 81 LEU A O 1
ATOM 597 N N . THR A 1 82 ? 11.496 -3.963 -6.772 1.00 95.62 82 THR A N 1
ATOM 598 C CA . THR A 1 82 ? 11.429 -5.068 -5.803 1.00 95.62 82 THR A CA 1
ATOM 599 C C . THR A 1 82 ? 11.577 -4.559 -4.370 1.00 95.62 82 THR A C 1
ATOM 601 O O . THR A 1 82 ? 10.804 -4.927 -3.489 1.00 95.62 82 THR A O 1
ATOM 604 N N . THR A 1 83 ? 12.569 -3.700 -4.126 1.00 96.38 83 THR A N 1
ATOM 605 C CA . THR A 1 83 ? 12.830 -3.142 -2.792 1.00 96.38 83 THR A CA 1
ATOM 606 C C . THR A 1 83 ? 11.677 -2.253 -2.324 1.00 96.38 83 THR A C 1
ATOM 608 O O . THR A 1 83 ? 11.240 -2.368 -1.180 1.00 96.38 83 THR A O 1
ATOM 611 N N . ALA A 1 84 ? 11.158 -1.396 -3.207 1.00 94.62 84 ALA A N 1
ATOM 612 C CA . ALA A 1 84 ? 10.050 -0.498 -2.904 1.00 94.62 84 ALA A CA 1
ATOM 613 C C . ALA A 1 84 ? 8.757 -1.264 -2.592 1.00 94.62 84 ALA A C 1
ATOM 615 O O . ALA A 1 84 ? 8.121 -0.999 -1.574 1.00 94.62 84 ALA A O 1
ATOM 616 N N . LEU A 1 85 ? 8.400 -2.247 -3.419 1.00 93.81 85 LEU A N 1
ATOM 617 C CA . LEU A 1 85 ? 7.198 -3.058 -3.228 1.00 93.81 85 LEU A CA 1
ATOM 618 C C . LEU A 1 85 ? 7.276 -3.907 -1.951 1.00 93.81 85 LEU A C 1
ATOM 620 O O . LEU A 1 85 ? 6.314 -3.932 -1.192 1.00 93.81 85 LEU A O 1
ATOM 624 N N . LYS A 1 86 ? 8.432 -4.511 -1.634 1.00 94.44 86 LYS A N 1
ATOM 625 C CA . LYS A 1 86 ? 8.634 -5.206 -0.344 1.00 94.44 86 LYS A CA 1
ATOM 626 C C . LYS A 1 86 ? 8.467 -4.272 0.854 1.00 94.44 86 LYS A C 1
ATOM 628 O O . LYS A 1 86 ? 7.914 -4.664 1.880 1.00 94.44 86 LYS A O 1
ATOM 633 N N . ALA A 1 87 ? 8.956 -3.036 0.745 1.00 93.69 87 ALA A N 1
ATOM 634 C CA . ALA A 1 87 ? 8.792 -2.043 1.801 1.00 93.69 87 ALA A CA 1
ATOM 635 C C . ALA A 1 87 ? 7.320 -1.631 1.975 1.00 93.69 87 ALA A C 1
ATOM 637 O O . ALA A 1 87 ? 6.867 -1.486 3.109 1.00 93.69 87 ALA A O 1
ATOM 638 N N . ILE A 1 88 ? 6.574 -1.482 0.875 1.00 91.56 88 ILE A N 1
ATOM 639 C CA . ILE A 1 88 ? 5.132 -1.194 0.883 1.00 91.56 88 ILE A CA 1
ATOM 640 C C . ILE A 1 88 ? 4.348 -2.356 1.499 1.00 91.56 88 ILE A C 1
ATOM 642 O O . ILE A 1 88 ? 3.549 -2.132 2.407 1.00 91.56 88 ILE A O 1
ATOM 646 N N . GLU A 1 89 ? 4.612 -3.590 1.072 1.00 88.94 89 GLU A N 1
ATOM 647 C CA . GLU A 1 89 ? 3.968 -4.797 1.601 1.00 88.94 89 GLU A CA 1
ATOM 648 C C . GLU A 1 89 ? 4.195 -4.919 3.115 1.00 88.94 89 GLU A C 1
ATOM 650 O O . GLU A 1 89 ? 3.244 -5.002 3.896 1.00 88.94 89 GLU A O 1
ATOM 655 N N . SER A 1 90 ? 5.457 -4.846 3.552 1.00 90.31 90 SER A N 1
ATOM 656 C CA . SER A 1 90 ? 5.808 -4.905 4.972 1.00 90.31 90 SER A CA 1
ATOM 657 C C . SER A 1 90 ? 5.160 -3.765 5.765 1.00 90.31 90 SER A C 1
ATOM 659 O O . SER A 1 90 ? 4.543 -3.998 6.806 1.00 90.31 90 SER A O 1
ATOM 661 N N . GLY A 1 91 ? 5.232 -2.532 5.250 1.00 90.44 91 GLY A N 1
ATOM 662 C CA . GLY A 1 91 ? 4.635 -1.358 5.885 1.00 90.44 91 GLY A CA 1
ATOM 663 C C . GLY A 1 91 ? 3.119 -1.480 6.045 1.00 90.44 91 GLY A C 1
ATOM 664 O O . GLY A 1 91 ? 2.588 -1.139 7.104 1.00 90.44 91 GLY A O 1
ATOM 665 N N . THR A 1 92 ? 2.437 -2.031 5.040 1.00 87.94 92 THR A N 1
ATOM 666 C CA . THR A 1 92 ? 0.993 -2.296 5.069 1.00 87.94 92 THR A CA 1
ATOM 667 C C . THR A 1 92 ? 0.657 -3.342 6.126 1.00 87.94 92 THR A C 1
ATOM 669 O O . THR A 1 92 ? -0.204 -3.100 6.968 1.00 87.94 92 THR A O 1
ATOM 672 N N . LEU A 1 93 ? 1.382 -4.465 6.173 1.00 86.94 93 LEU A N 1
ATOM 673 C CA . LEU A 1 93 ? 1.171 -5.514 7.178 1.00 86.94 93 LEU A CA 1
ATOM 674 C C . LEU A 1 93 ? 1.397 -5.019 8.612 1.00 86.94 93 LEU A C 1
ATOM 676 O O . LEU A 1 93 ? 0.671 -5.406 9.531 1.00 86.94 93 LEU A O 1
ATOM 680 N N . GLU A 1 94 ? 2.413 -4.186 8.836 1.00 89.69 94 GLU A N 1
ATOM 681 C CA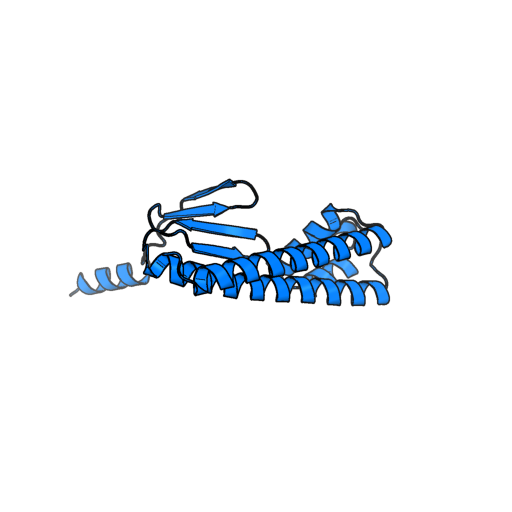 . GLU A 1 94 ? 2.676 -3.607 10.153 1.00 89.69 94 GLU A CA 1
ATOM 682 C C . GLU A 1 94 ? 1.605 -2.598 10.572 1.00 89.69 94 GLU A C 1
ATOM 684 O O . GLU A 1 94 ? 1.154 -2.630 11.721 1.00 89.69 94 GLU A O 1
ATOM 689 N N . LEU A 1 95 ? 1.179 -1.730 9.649 1.00 89.38 95 LEU A N 1
ATOM 690 C CA . LEU A 1 95 ? 0.073 -0.802 9.877 1.00 89.38 95 LEU A CA 1
ATOM 691 C C . LEU A 1 95 ? -1.194 -1.571 10.265 1.00 89.38 95 LEU A C 1
ATOM 693 O O . LEU A 1 95 ? -1.870 -1.219 11.233 1.00 89.38 95 LEU A O 1
ATOM 697 N N . ASP A 1 96 ? -1.454 -2.677 9.575 1.00 87.19 96 ASP A N 1
ATOM 698 C CA . ASP A 1 96 ? -2.639 -3.484 9.799 1.00 87.19 96 ASP A CA 1
ATOM 699 C C . ASP A 1 96 ? -2.671 -4.154 11.172 1.00 87.19 96 ASP A C 1
ATOM 701 O O . ASP A 1 96 ? -3.698 -4.170 11.852 1.00 87.19 96 ASP A O 1
ATOM 705 N N . LYS A 1 97 ? -1.521 -4.651 11.636 1.00 89.62 97 LYS A N 1
ATOM 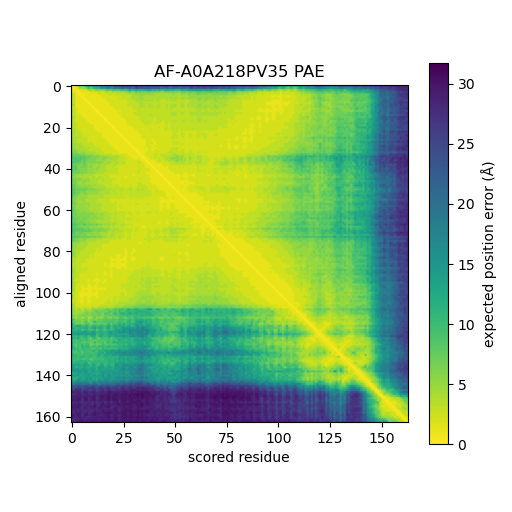706 C CA . LYS A 1 97 ? -1.383 -5.206 12.990 1.00 89.62 97 LYS A CA 1
ATOM 707 C C . LYS A 1 97 ? -1.731 -4.173 14.064 1.00 89.62 97 LYS A C 1
ATOM 709 O O . LYS A 1 97 ? -2.427 -4.507 15.020 1.00 89.62 97 LYS A O 1
ATOM 714 N N . ILE A 1 98 ? -1.272 -2.933 13.908 1.00 91.81 98 ILE A N 1
ATOM 715 C CA . ILE A 1 98 ? -1.481 -1.862 14.896 1.00 91.81 98 ILE A CA 1
ATOM 716 C C . ILE A 1 98 ? -2.931 -1.376 14.876 1.00 91.81 98 ILE A C 1
ATOM 718 O O . ILE A 1 98 ? -3.526 -1.175 15.935 1.00 91.81 98 ILE A O 1
ATOM 722 N N . ILE A 1 99 ? -3.534 -1.261 13.690 1.00 90.19 99 ILE A N 1
ATOM 723 C CA . ILE A 1 99 ? -4.961 -0.955 13.550 1.00 90.19 99 ILE A CA 1
ATOM 724 C C . ILE A 1 99 ? -5.808 -2.017 14.249 1.00 90.19 99 ILE A C 1
ATOM 726 O O . ILE A 1 99 ? -6.660 -1.670 15.067 1.00 90.19 99 ILE A O 1
ATOM 730 N N . ARG A 1 100 ? -5.525 -3.306 14.017 1.00 89.56 100 ARG A N 1
ATOM 731 C CA . ARG A 1 100 ? -6.232 -4.403 14.695 1.00 89.56 100 ARG A CA 1
ATOM 732 C C . ARG A 1 100 ? -6.083 -4.325 16.211 1.00 89.56 100 ARG A C 1
ATOM 734 O O . ARG A 1 100 ? -7.067 -4.501 16.920 1.00 89.56 100 ARG A O 1
ATOM 741 N N . GLN A 1 101 ? -4.885 -4.035 16.722 1.00 92.19 101 GLN A N 1
ATOM 742 C CA . GLN A 1 101 ? -4.664 -3.854 18.162 1.00 92.19 101 GLN A CA 1
ATOM 743 C C . GLN A 1 101 ? -5.512 -2.711 18.730 1.00 92.19 101 GLN A C 1
ATOM 745 O O . GLN A 1 101 ? -6.190 -2.896 19.741 1.00 92.19 101 GLN A O 1
ATOM 750 N N . ARG A 1 102 ? -5.525 -1.551 18.062 1.00 93.25 102 ARG A N 1
ATOM 751 C CA . ARG A 1 102 ? -6.333 -0.396 18.476 1.00 93.25 102 ARG A CA 1
ATOM 752 C C . ARG A 1 102 ? -7.815 -0.745 18.483 1.00 93.25 102 ARG A C 1
ATOM 754 O O . ARG A 1 102 ? -8.515 -0.453 19.449 1.00 93.25 102 ARG A O 1
ATOM 761 N N . ASP A 1 103 ? -8.286 -1.380 17.420 1.00 89.81 103 ASP A N 1
ATOM 762 C CA . ASP A 1 103 ? -9.701 -1.685 17.258 1.00 89.81 103 ASP A CA 1
ATOM 763 C C . ASP A 1 103 ? -10.164 -2.786 18.212 1.00 89.81 103 ASP A C 1
ATOM 765 O O . ASP A 1 103 ? -11.292 -2.723 18.691 1.00 89.81 103 ASP A O 1
ATOM 769 N N . HIS A 1 104 ? -9.294 -3.728 18.588 1.00 89.06 104 HIS A N 1
ATOM 770 C CA . HIS A 1 104 ? -9.573 -4.667 19.674 1.00 89.06 104 HIS A CA 1
ATOM 771 C C . HIS A 1 104 ? -9.773 -3.962 21.019 1.00 89.06 104 HIS A C 1
ATOM 773 O O . HIS A 1 104 ? -10.701 -4.314 21.748 1.00 89.06 104 HIS A O 1
ATOM 779 N N . LEU A 1 105 ? -8.952 -2.958 21.343 1.00 90.94 105 LEU A N 1
ATOM 780 C CA . LEU A 1 105 ? -9.123 -2.171 22.570 1.00 90.94 105 LEU A CA 1
ATOM 781 C C . LEU A 1 105 ? -10.425 -1.365 22.538 1.00 90.94 105 LEU A C 1
ATOM 783 O O . LEU A 1 105 ? -11.181 -1.372 23.505 1.00 90.94 105 LEU A O 1
ATOM 787 N N . LEU A 1 106 ? -10.725 -0.722 21.408 1.00 89.19 106 LEU A N 1
ATOM 788 C CA . LEU A 1 106 ? -11.968 0.029 21.226 1.00 89.19 106 LEU A CA 1
ATOM 789 C C . LEU A 1 106 ? -13.208 -0.877 21.282 1.00 89.19 106 LEU A C 1
ATOM 791 O O . LEU A 1 106 ? -14.227 -0.490 21.852 1.00 89.19 106 LEU A O 1
ATOM 795 N N . ALA A 1 107 ? -13.124 -2.089 20.731 1.00 86.31 107 ALA A N 1
ATOM 796 C CA . ALA A 1 107 ? -14.205 -3.067 20.758 1.00 86.31 107 ALA A CA 1
ATOM 797 C C . ALA A 1 107 ? -14.435 -3.673 22.150 1.00 86.31 107 ALA A C 1
ATOM 799 O O . ALA A 1 107 ? -15.570 -4.019 22.477 1.00 86.31 107 ALA A O 1
ATOM 800 N N . ALA A 1 108 ? -13.388 -3.785 22.975 1.00 86.94 108 ALA A N 1
ATOM 801 C CA . ALA A 1 108 ? -13.521 -4.223 24.363 1.00 86.94 108 ALA A CA 1
ATOM 802 C C . ALA A 1 108 ? -14.373 -3.240 25.185 1.00 86.94 108 ALA A C 1
ATOM 804 O O . ALA A 1 108 ? -15.227 -3.671 25.959 1.00 86.94 108 ALA A O 1
ATOM 805 N N . ASP A 1 109 ? -14.198 -1.935 24.955 1.00 85.19 109 ASP A N 1
ATOM 806 C CA . ASP A 1 109 ? -14.981 -0.885 25.618 1.00 85.19 109 ASP A CA 1
ATOM 807 C C . ASP A 1 109 ? -16.357 -0.668 24.958 1.00 85.19 109 ASP A C 1
ATOM 809 O O . ASP A 1 109 ? -17.334 -0.306 25.616 1.00 85.19 109 ASP A O 1
ATOM 813 N N . ASN A 1 110 ? -16.456 -0.899 23.646 1.00 85.56 110 ASN A N 1
ATOM 814 C CA . ASN A 1 110 ? -17.683 -0.774 22.867 1.00 85.56 110 ASN A CA 1
ATOM 815 C C . ASN A 1 110 ? -17.815 -1.937 21.866 1.00 85.56 110 ASN A C 1
ATOM 817 O O . ASN A 1 110 ? -17.335 -1.825 20.739 1.00 85.56 110 ASN A O 1
ATOM 821 N N . PRO A 1 111 ? -18.558 -3.012 22.190 1.00 83.69 111 PRO A N 1
ATOM 822 C CA . PRO A 1 111 ? -18.699 -4.187 21.318 1.00 83.69 111 PRO A CA 1
ATOM 823 C C . PRO A 1 111 ? -19.299 -3.918 19.926 1.00 83.69 111 PRO A C 1
ATOM 825 O O . PRO A 1 111 ? -19.268 -4.786 19.054 1.00 83.69 111 PRO A O 1
ATOM 828 N N . LYS A 1 112 ? -19.882 -2.731 19.708 1.00 82.94 112 LYS A N 1
ATOM 829 C CA . LYS A 1 112 ? -20.408 -2.284 18.408 1.00 82.94 112 LYS A CA 1
ATOM 830 C C . LYS A 1 112 ? -19.387 -1.484 17.591 1.00 82.94 112 LYS A C 1
ATOM 832 O O . LYS A 1 112 ? -19.738 -1.014 16.506 1.00 82.94 112 LYS A O 1
ATOM 837 N N . HIS A 1 113 ? -18.175 -1.288 18.110 1.00 82.50 113 HIS A N 1
ATOM 838 C CA . HIS A 1 113 ? -17.086 -0.609 17.416 1.00 82.50 113 HIS A CA 1
ATOM 839 C C . HIS A 1 113 ? -16.784 -1.326 16.091 1.00 82.50 113 HIS A C 1
ATOM 841 O O . HIS A 1 113 ? -16.587 -2.545 16.096 1.00 82.50 113 HIS A O 1
ATOM 847 N N . PRO A 1 114 ? -16.784 -0.612 14.952 1.00 83.19 114 PRO A N 1
ATOM 848 C CA . PRO A 1 114 ? -16.374 -1.191 13.684 1.00 83.19 114 PRO A CA 1
ATOM 849 C C . PRO A 1 114 ? -14.907 -1.622 13.726 1.00 83.19 114 PRO A C 1
ATOM 851 O O . PRO A 1 114 ? -14.059 -0.886 14.221 1.00 83.19 114 PRO A O 1
ATOM 854 N N . LEU A 1 115 ? -14.610 -2.798 13.184 1.00 83.62 115 LEU A N 1
ATOM 855 C CA . LEU A 1 115 ? -13.238 -3.271 13.042 1.00 83.62 115 LEU A CA 1
ATOM 856 C C . LEU A 1 115 ? -12.700 -2.832 11.690 1.00 83.62 115 LEU A C 1
ATOM 858 O O . LEU A 1 115 ? -13.274 -3.168 10.652 1.00 83.62 115 LEU A O 1
ATOM 862 N N . THR A 1 116 ? -11.593 -2.113 11.716 1.00 84.19 116 THR A N 1
ATOM 863 C CA . THR A 1 116 ? -10.871 -1.684 10.531 1.00 84.19 116 THR A CA 1
ATOM 864 C C . THR A 1 116 ? -9.815 -2.730 10.193 1.00 84.19 116 THR A C 1
ATOM 866 O O . THR A 1 116 ? -9.111 -3.229 11.073 1.00 84.19 116 THR A O 1
ATOM 869 N N . PHE A 1 117 ? -9.678 -3.069 8.920 1.00 73.94 117 PHE A N 1
ATOM 870 C CA . PHE A 1 117 ? -8.578 -3.899 8.434 1.00 73.94 117 PHE A CA 1
ATOM 871 C C . PHE A 1 117 ? -8.217 -3.494 7.012 1.00 73.94 117 PHE A C 1
ATOM 873 O O . PHE A 1 117 ? -9.060 -2.989 6.274 1.00 73.94 117 PHE A O 1
ATOM 880 N N . HIS A 1 118 ? -6.975 -3.738 6.627 1.00 69.81 118 HIS A N 1
ATOM 881 C CA . HIS A 1 118 ? -6.508 -3.663 5.261 1.00 69.81 118 HIS A CA 1
ATOM 882 C C . HIS A 1 118 ? -6.458 -5.059 4.666 1.00 69.81 118 HIS A C 1
ATOM 884 O O . HIS A 1 118 ? -6.038 -6.033 5.298 1.00 69.81 118 HIS A O 1
ATOM 890 N N . TYR A 1 119 ? -6.870 -5.157 3.416 1.00 67.81 119 TYR A N 1
ATOM 891 C CA . TYR A 1 119 ? -6.718 -6.370 2.637 1.00 67.81 119 TYR A CA 1
ATOM 892 C C . TYR A 1 119 ? -6.361 -5.977 1.214 1.00 67.81 119 TYR A C 1
ATOM 894 O O . TYR A 1 119 ? -7.138 -5.294 0.553 1.00 67.81 119 TYR A O 1
ATOM 902 N N . LEU A 1 120 ? -5.176 -6.392 0.765 1.00 65.19 120 LEU A N 1
ATOM 903 C CA . LEU A 1 120 ? -4.663 -6.057 -0.563 1.00 65.19 120 LEU A CA 1
ATOM 904 C C . LEU A 1 120 ? -4.684 -4.536 -0.824 1.00 65.19 120 LEU A C 1
ATOM 906 O O . LEU A 1 120 ? -5.397 -4.070 -1.709 1.00 65.19 120 LEU A O 1
ATOM 910 N N . GLY A 1 121 ? -4.042 -3.764 0.064 1.00 58.66 121 GLY A N 1
ATOM 911 C CA . GLY A 1 121 ? -3.899 -2.303 -0.068 1.00 58.66 121 GLY A CA 1
ATOM 912 C C . GLY A 1 121 ? -5.168 -1.479 0.126 1.00 58.66 121 GLY A C 1
ATOM 913 O O . GLY A 1 121 ? -5.112 -0.252 0.169 1.00 58.66 121 GLY A O 1
ATOM 914 N N . ARG A 1 122 ? -6.315 -2.138 0.282 1.00 66.44 122 ARG A N 1
ATOM 915 C CA . ARG A 1 122 ? -7.620 -1.501 0.458 1.00 66.44 122 ARG A CA 1
ATOM 916 C C . ARG A 1 122 ? -8.002 -1.466 1.915 1.00 66.44 122 ARG A C 1
ATOM 918 O O . ARG A 1 122 ? -7.715 -2.416 2.645 1.00 66.44 122 ARG A O 1
ATOM 925 N N . LEU A 1 123 ? -8.669 -0.399 2.332 1.00 74.88 123 LEU A N 1
ATOM 926 C CA . LEU A 1 123 ? -9.093 -0.216 3.709 1.00 74.88 123 LEU A CA 1
ATOM 927 C C . LEU A 1 123 ? -10.577 -0.573 3.856 1.00 74.88 123 LEU A C 1
ATOM 929 O O . LEU A 1 123 ? -11.440 -0.091 3.122 1.00 74.88 123 LEU A O 1
ATOM 933 N N . PHE A 1 124 ? -10.889 -1.397 4.849 1.00 82.75 124 PHE A N 1
ATOM 934 C CA . PHE A 1 124 ? -12.231 -1.903 5.102 1.00 82.75 124 PHE A CA 1
ATOM 935 C C . PHE A 1 124 ? -12.664 -1.589 6.522 1.00 82.75 124 PHE A C 1
ATOM 937 O O . PHE A 1 124 ? -11.878 -1.699 7.458 1.00 82.75 124 PHE A O 1
ATOM 944 N N . ASN A 1 125 ? -13.948 -1.287 6.686 1.00 85.94 125 ASN A N 1
ATOM 945 C CA . ASN A 1 125 ? -14.621 -1.229 7.974 1.00 85.94 125 ASN A CA 1
ATOM 946 C C . ASN A 1 125 ? -15.675 -2.326 8.055 1.00 85.94 125 ASN A C 1
ATOM 948 O O . ASN A 1 125 ? -16.637 -2.322 7.290 1.00 85.94 125 ASN A O 1
ATOM 952 N N . PHE A 1 126 ? -15.544 -3.225 9.021 1.00 83.56 126 PHE A N 1
ATOM 953 C CA . PHE A 1 126 ? -16.559 -4.217 9.342 1.00 83.56 126 PHE A CA 1
ATOM 954 C C . PHE A 1 126 ? -17.400 -3.763 10.532 1.00 83.56 126 PHE A C 1
ATOM 956 O O . PHE A 1 126 ? -16.904 -3.621 11.649 1.00 83.56 126 PHE A O 1
ATOM 963 N N . SER A 1 127 ? -18.701 -3.572 10.313 1.00 82.38 127 SER A N 1
ATOM 964 C CA . SER A 1 127 ? -19.658 -3.281 11.381 1.00 82.38 127 SER A CA 1
ATOM 965 C C . SER A 1 127 ? -20.400 -4.551 11.790 1.00 82.38 127 SER A C 1
ATOM 967 O O . SER A 1 127 ? -21.337 -4.977 11.110 1.00 82.38 127 SER A O 1
ATOM 969 N N . SER A 1 128 ? -20.045 -5.115 12.947 1.00 73.12 128 SER A N 1
ATOM 970 C CA . SER A 1 128 ? -20.742 -6.270 13.538 1.00 73.12 128 SER A CA 1
ATOM 971 C C . SER A 1 128 ? -22.228 -5.987 13.793 1.00 73.12 128 SER A C 1
ATOM 973 O O . SER A 1 128 ? -23.075 -6.848 13.575 1.00 73.12 128 SER A O 1
ATOM 975 N N . ALA A 1 129 ? -22.563 -4.750 14.175 1.00 76.81 129 ALA A N 1
ATOM 976 C CA . ALA A 1 129 ? -23.936 -4.316 14.425 1.00 76.81 129 ALA A CA 1
ATOM 977 C C . ALA A 1 129 ? -24.818 -4.308 13.164 1.00 76.81 129 ALA A C 1
ATOM 979 O O . ALA A 1 129 ? -26.039 -4.407 13.276 1.00 76.81 129 ALA A O 1
ATOM 980 N N . ARG A 1 130 ? -24.218 -4.152 11.976 1.00 77.31 130 ARG A N 1
ATOM 981 C CA . ARG A 1 130 ? -24.937 -4.068 10.692 1.00 77.31 130 ARG A CA 1
ATOM 982 C C . ARG A 1 130 ? -24.707 -5.272 9.779 1.00 77.31 130 ARG A C 1
ATOM 984 O O . ARG A 1 130 ? -25.439 -5.415 8.805 1.00 77.31 130 ARG A O 1
ATOM 991 N N . GLY A 1 131 ? -23.720 -6.120 10.077 1.00 78.31 131 GLY A N 1
ATOM 992 C CA . GLY A 1 131 ? -23.302 -7.210 9.192 1.00 78.31 131 GLY A CA 1
ATOM 993 C C . GLY A 1 131 ? -22.803 -6.692 7.839 1.00 78.31 131 GLY A C 1
ATOM 994 O O . GLY A 1 131 ? -23.126 -7.253 6.795 1.00 78.31 131 GLY A O 1
ATOM 995 N N . GLU A 1 132 ? -22.077 -5.576 7.842 1.00 82.94 132 GLU A N 1
ATOM 996 C CA . GLU A 1 132 ? -21.700 -4.842 6.630 1.00 82.94 132 GLU A CA 1
ATOM 997 C C . GLU A 1 132 ? -20.195 -4.585 6.604 1.00 82.94 132 GLU A C 1
ATOM 999 O O . GLU A 1 132 ? -19.606 -4.248 7.635 1.00 82.94 132 GLU A O 1
ATOM 1004 N N . VAL A 1 133 ? -19.599 -4.725 5.419 1.00 82.19 133 VAL A N 1
ATOM 1005 C CA . VAL A 1 133 ? -18.248 -4.251 5.114 1.00 82.19 133 VAL A CA 1
ATOM 1006 C C . VAL A 1 133 ? -18.371 -2.979 4.284 1.00 82.19 133 VAL A C 1
ATOM 1008 O O . VAL A 1 133 ? -19.073 -2.949 3.274 1.00 82.19 133 VAL A O 1
ATOM 1011 N N . THR A 1 134 ? -17.710 -1.915 4.724 1.00 82.62 134 THR A N 1
ATOM 1012 C CA . THR A 1 134 ? -17.579 -0.655 3.988 1.00 82.62 134 THR A CA 1
ATOM 1013 C C . THR A 1 134 ? -16.155 -0.535 3.465 1.00 82.62 134 THR A C 1
ATOM 1015 O O . THR A 1 134 ? -15.214 -0.643 4.247 1.00 82.62 134 THR A O 1
ATOM 1018 N N . TYR A 1 135 ? -16.008 -0.283 2.172 1.00 80.56 135 TYR A N 1
ATOM 1019 C CA . TYR A 1 135 ? -14.750 0.077 1.529 1.00 80.56 135 TYR A CA 1
ATOM 1020 C C . TYR A 1 135 ? -14.488 1.548 1.845 1.00 80.56 135 TYR A C 1
ATOM 1022 O O . TYR A 1 135 ? -15.284 2.417 1.486 1.00 80.56 135 TYR A O 1
ATOM 1030 N N . LEU A 1 136 ? -13.416 1.847 2.572 1.00 75.69 136 LEU A N 1
ATOM 1031 C C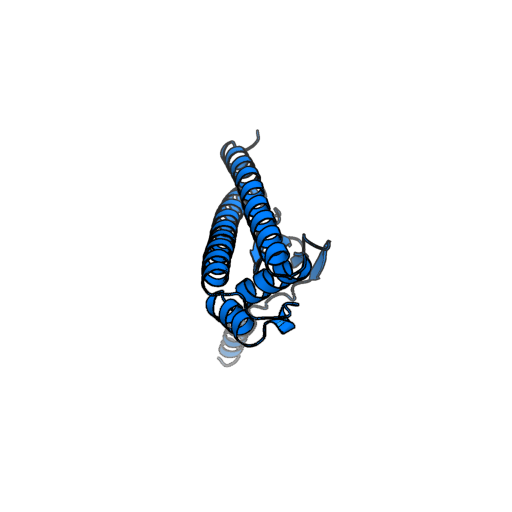A . LEU A 1 136 ? -13.114 3.221 2.973 1.00 75.69 136 LEU A CA 1
ATOM 1032 C C . LEU A 1 136 ? -12.523 4.049 1.826 1.00 75.69 136 LEU A C 1
ATOM 1034 O O . LEU A 1 136 ? -12.626 5.272 1.855 1.00 75.69 136 LEU A O 1
ATOM 1038 N N . ASP A 1 137 ? -12.004 3.387 0.794 1.00 67.06 137 ASP A N 1
ATOM 1039 C CA . ASP A 1 137 ? -11.367 4.018 -0.363 1.00 67.06 137 ASP A CA 1
ATOM 1040 C C . ASP A 1 137 ? -12.388 4.743 -1.262 1.00 67.06 137 ASP A C 1
ATOM 1042 O O . ASP A 1 137 ? -12.134 5.844 -1.747 1.00 67.06 137 ASP A O 1
ATOM 1046 N N . ASN A 1 138 ? -13.562 4.136 -1.477 1.00 71.94 138 ASN A N 1
ATOM 1047 C CA . ASN A 1 138 ? -14.616 4.646 -2.367 1.00 71.94 138 ASN A CA 1
ATOM 1048 C C . ASN A 1 138 ? -15.981 4.830 -1.669 1.00 71.94 138 ASN A C 1
ATOM 1050 O O . ASN A 1 138 ? -16.935 5.297 -2.291 1.00 71.94 138 ASN A O 1
ATOM 1054 N N . GLY A 1 139 ? -16.095 4.466 -0.388 1.00 75.06 139 GLY A N 1
ATOM 1055 C CA . GLY A 1 139 ? -17.337 4.531 0.387 1.00 75.06 139 GLY A CA 1
ATOM 1056 C C . GLY A 1 139 ? -18.373 3.460 0.029 1.00 75.06 139 GLY A C 1
ATOM 1057 O O . GLY A 1 139 ? -19.495 3.508 0.547 1.00 75.06 139 GLY A O 1
ATOM 1058 N N . GLU A 1 140 ? -18.030 2.510 -0.844 1.00 76.94 140 GLU A N 1
ATOM 1059 C CA . GLU A 1 140 ? -18.903 1.411 -1.241 1.00 76.94 140 GLU A CA 1
ATOM 1060 C C . GLU A 1 140 ? -19.225 0.518 -0.041 1.00 76.94 140 GLU A C 1
ATOM 1062 O O . GLU A 1 140 ? -18.426 0.335 0.879 1.00 76.94 140 GLU A O 1
ATOM 1067 N N . LYS A 1 141 ? -20.435 -0.040 -0.030 1.00 81.75 141 LYS A N 1
ATOM 1068 C CA . LYS A 1 141 ? -20.937 -0.861 1.069 1.00 81.75 141 LYS A CA 1
ATOM 1069 C C . LYS A 1 141 ? -21.421 -2.183 0.532 1.00 81.75 141 LYS A C 1
ATOM 1071 O O . LYS A 1 141 ? -22.345 -2.235 -0.276 1.00 81.75 141 LYS A O 1
ATOM 1076 N N . VAL A 1 142 ? -20.851 -3.253 1.059 1.00 78.75 142 VAL A N 1
ATOM 1077 C CA . VAL A 1 142 ? -21.285 -4.608 0.764 1.00 78.75 142 VAL A CA 1
ATOM 1078 C C . VAL A 1 142 ? -21.866 -5.195 2.037 1.00 78.75 142 VAL A C 1
ATOM 1080 O O . VAL A 1 142 ? -21.178 -5.390 3.042 1.00 78.75 142 VAL A O 1
ATOM 1083 N N . LYS A 1 143 ? -23.167 -5.503 1.998 1.00 77.69 143 LYS A N 1
ATOM 1084 C CA . LYS A 1 143 ? -23.764 -6.343 3.033 1.00 77.69 143 LYS A CA 1
ATOM 1085 C C . LYS A 1 143 ? -23.116 -7.708 2.942 1.00 77.69 143 LYS A C 1
ATOM 1087 O O . LYS A 1 143 ? -23.234 -8.388 1.920 1.00 77.69 143 LYS A O 1
ATOM 1092 N N . MET A 1 144 ? -22.476 -8.130 4.023 1.00 64.00 144 MET A N 1
ATOM 1093 C CA . MET A 1 144 ? -22.071 -9.513 4.107 1.00 64.00 144 MET A CA 1
ATOM 1094 C C . MET A 1 144 ? -23.346 -10.335 4.194 1.00 64.00 144 MET A C 1
ATOM 1096 O O . MET A 1 144 ? -24.164 -10.161 5.100 1.00 64.00 144 MET A O 1
ATOM 1100 N N . LYS A 1 145 ? -23.521 -11.261 3.247 1.00 55.34 145 LYS A N 1
ATOM 1101 C CA . LYS A 1 145 ? -24.392 -12.398 3.531 1.00 55.34 145 LYS A CA 1
ATOM 1102 C C . LYS A 1 145 ? -23.867 -12.974 4.843 1.00 55.34 145 LYS A C 1
ATOM 1104 O O . LYS A 1 145 ? -22.644 -13.117 4.947 1.00 55.34 145 LYS A O 1
ATOM 1109 N N . PRO A 1 146 ? -24.727 -13.258 5.840 1.00 52.75 146 PRO A N 1
ATOM 1110 C CA . PRO A 1 146 ? -24.271 -14.000 6.994 1.00 52.75 146 PRO A CA 1
ATOM 1111 C C . PRO A 1 146 ? -23.504 -15.179 6.421 1.00 52.75 146 PRO A C 1
ATOM 1113 O O . PRO A 1 146 ? -24.050 -15.911 5.587 1.00 52.75 146 PRO A O 1
ATOM 1116 N N . VAL A 1 147 ? -22.222 -15.299 6.776 1.00 48.97 147 VAL A N 1
ATOM 1117 C CA . VAL A 1 147 ? -21.510 -16.549 6.567 1.00 48.97 147 VAL A CA 1
ATOM 1118 C C . VAL A 1 147 ? -22.264 -17.475 7.490 1.00 48.97 147 VAL A C 1
ATOM 1120 O O . VAL A 1 147 ? -21.997 -17.540 8.687 1.00 48.97 147 VAL A O 1
ATOM 1123 N N . GLY A 1 148 ? -23.348 -18.054 6.974 1.00 41.62 148 GLY A N 1
ATOM 1124 C CA . GLY A 1 148 ? -24.088 -19.039 7.708 1.00 41.62 148 GLY A CA 1
ATOM 1125 C C . GLY A 1 148 ? -23.027 -20.030 8.130 1.00 41.62 148 GLY A C 1
ATOM 1126 O O . GLY A 1 148 ? -22.162 -20.384 7.322 1.00 41.62 148 GLY A O 1
ATOM 1127 N N . LEU A 1 149 ? -23.091 -20.462 9.377 1.00 41.41 149 LEU A N 1
ATOM 1128 C CA . LEU A 1 149 ? -22.404 -21.630 9.917 1.00 41.41 149 LEU A CA 1
ATOM 1129 C C . LEU A 1 149 ? -22.803 -22.920 9.139 1.00 41.41 149 LEU A C 1
ATOM 1131 O O . LEU A 1 149 ? -22.969 -24.006 9.681 1.00 41.41 149 LEU A O 1
ATOM 1135 N N . SER A 1 150 ? -22.986 -22.813 7.825 1.00 48.59 150 SER A N 1
ATOM 1136 C CA . SER A 1 150 ? -24.049 -23.409 7.019 1.00 48.59 150 SER A CA 1
ATOM 1137 C C . SER A 1 150 ? -23.615 -24.663 6.285 1.00 48.59 150 SER A C 1
ATOM 1139 O O . SER A 1 150 ? -24.429 -25.268 5.595 1.00 48.59 150 SER A O 1
ATOM 1141 N N . SER A 1 151 ? -22.392 -25.117 6.537 1.00 53.91 151 SER A N 1
ATOM 1142 C CA . SER A 1 151 ? -22.011 -26.494 6.243 1.00 53.91 151 SER A CA 1
ATOM 1143 C C . SER A 1 151 ? -21.999 -27.307 7.533 1.00 53.91 151 SER A C 1
ATOM 1145 O O . SER A 1 151 ? -22.714 -28.295 7.628 1.00 53.91 151 SER A O 1
ATOM 1147 N N . ARG A 1 152 ? -21.279 -26.866 8.576 1.00 49.22 152 ARG A N 1
ATOM 1148 C CA . ARG A 1 152 ? -21.054 -27.682 9.782 1.00 49.22 152 ARG A CA 1
ATOM 1149 C C . ARG A 1 152 ? -22.249 -27.736 10.739 1.00 49.22 152 ARG A C 1
ATOM 1151 O O . ARG A 1 152 ? -22.568 -28.822 11.203 1.00 49.22 152 ARG A O 1
ATOM 1158 N N . GLU A 1 153 ? -22.939 -26.627 11.012 1.00 52.72 153 GLU A N 1
ATOM 1159 C CA . GLU A 1 153 ? -24.135 -26.656 11.877 1.00 52.72 153 GLU A CA 1
ATOM 1160 C C . GLU A 1 153 ? -25.349 -27.261 11.175 1.00 52.72 153 GLU A C 1
ATOM 1162 O O . GLU A 1 153 ? -26.187 -27.875 11.829 1.00 52.72 153 GLU A O 1
ATOM 1167 N N . LYS A 1 154 ? -25.432 -27.134 9.846 1.00 54.22 154 LYS A N 1
ATOM 1168 C CA . LYS A 1 154 ? -26.461 -27.811 9.048 1.00 54.22 154 LYS A CA 1
ATOM 1169 C C . LYS A 1 154 ? -26.242 -29.331 9.072 1.00 54.22 154 LYS A C 1
ATOM 1171 O O . LYS A 1 154 ? -27.155 -30.060 9.432 1.00 54.22 154 LYS A O 1
ATOM 1176 N N . LEU A 1 155 ? -24.998 -29.779 8.861 1.00 53.09 155 LEU A N 1
ATOM 1177 C CA . LEU A 1 155 ? -24.580 -31.182 9.020 1.00 53.09 155 LEU A CA 1
ATOM 1178 C C . LEU A 1 155 ? -24.818 -31.740 10.433 1.00 53.09 155 LEU A C 1
ATOM 1180 O O . LEU A 1 155 ? -25.163 -32.910 10.575 1.00 53.09 155 LEU A O 1
ATOM 1184 N N . LEU A 1 156 ? -24.618 -30.931 11.478 1.00 55.69 156 LEU A N 1
ATOM 1185 C CA . LEU A 1 156 ? -24.863 -31.350 12.863 1.00 55.69 156 LEU A CA 1
ATOM 1186 C C . LEU A 1 156 ? -26.363 -31.467 13.168 1.00 55.69 156 LEU A C 1
ATOM 1188 O O . LEU A 1 156 ? -26.775 -32.447 13.776 1.00 55.69 156 LEU A O 1
ATOM 1192 N N . ARG A 1 157 ? -27.186 -30.527 12.689 1.00 56.84 157 ARG A N 1
ATOM 1193 C CA . ARG A 1 157 ? -28.647 -30.574 12.874 1.00 56.84 157 ARG A CA 1
ATOM 1194 C C . ARG A 1 157 ? -29.322 -31.688 12.076 1.00 56.84 157 ARG A C 1
ATOM 1196 O O . ARG A 1 157 ? -30.314 -32.229 12.552 1.00 56.84 157 ARG A O 1
ATOM 1203 N N . ASP A 1 158 ? -28.800 -32.029 10.899 1.00 58.59 158 ASP A N 1
ATOM 1204 C CA . ASP A 1 158 ? -29.331 -33.138 10.101 1.00 58.59 158 ASP A CA 1
ATOM 1205 C C . ASP A 1 158 ? -28.960 -34.499 10.732 1.00 58.59 158 ASP A C 1
ATOM 1207 O O . ASP A 1 158 ? -29.810 -35.380 10.811 1.00 58.59 158 ASP A O 1
ATOM 1211 N N . ARG A 1 159 ? -27.759 -34.649 11.323 1.00 53.91 159 ARG A N 1
ATOM 1212 C CA . ARG A 1 159 ? -27.388 -35.868 12.083 1.00 53.91 159 ARG A CA 1
ATOM 1213 C C . ARG A 1 159 ? -28.238 -36.114 13.329 1.00 53.91 159 ARG A C 1
ATOM 1215 O O . ARG A 1 159 ? -28.420 -37.272 13.694 1.00 53.91 159 ARG A O 1
ATOM 1222 N N . ASP A 1 160 ? -28.714 -35.057 13.979 1.00 55.19 160 ASP A N 1
ATOM 1223 C CA . ASP A 1 160 ? -29.552 -35.170 15.178 1.00 55.19 160 ASP A CA 1
ATOM 1224 C C . ASP A 1 160 ? -31.042 -35.386 14.850 1.00 55.19 160 ASP A C 1
ATOM 1226 O O . ASP A 1 160 ? -31.815 -35.698 15.751 1.00 55.19 160 ASP A O 1
ATOM 1230 N N . ARG A 1 161 ? -31.463 -35.246 13.582 1.00 54.22 161 ARG A N 1
ATOM 1231 C CA . ARG A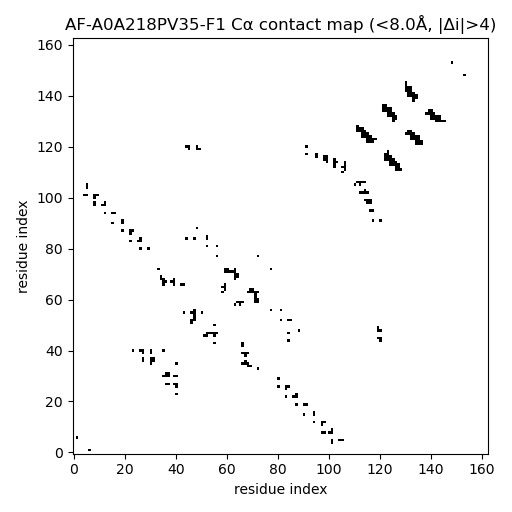 1 161 ? -32.827 -35.591 13.130 1.00 54.22 161 ARG A CA 1
ATOM 1232 C C . ARG A 1 161 ? -32.989 -37.044 12.695 1.00 54.22 161 ARG A C 1
ATOM 1234 O O . ARG A 1 161 ? -34.113 -37.534 12.705 1.00 54.22 161 ARG A O 1
ATOM 1241 N N . ASP A 1 162 ? -31.894 -37.708 12.336 1.00 53.03 162 ASP A N 1
ATOM 1242 C CA . ASP A 1 162 ? -31.875 -39.115 11.917 1.00 53.03 162 ASP A CA 1
ATOM 1243 C C . ASP A 1 162 ? -31.579 -40.088 13.086 1.00 53.03 162 ASP A C 1
ATOM 1245 O O . ASP A 1 162 ? -31.194 -41.240 12.865 1.00 53.03 162 ASP A O 1
ATOM 1249 N N . ARG A 1 163 ? -31.732 -39.635 14.339 1.00 45.97 163 ARG A N 1
ATOM 1250 C CA . ARG A 1 163 ? -31.657 -40.442 15.570 1.00 45.97 163 ARG A CA 1
ATOM 1251 C C . ARG A 1 163 ? -32.965 -40.372 16.341 1.00 45.97 163 ARG A C 1
ATOM 1253 O O . ARG A 1 163 ? -33.321 -41.417 16.926 1.00 45.97 163 ARG A O 1
#

Solvent-accessible surface area (backbone atoms only — not comparable to full-atom values): 8869 Å² total; per-residue (Å²): 130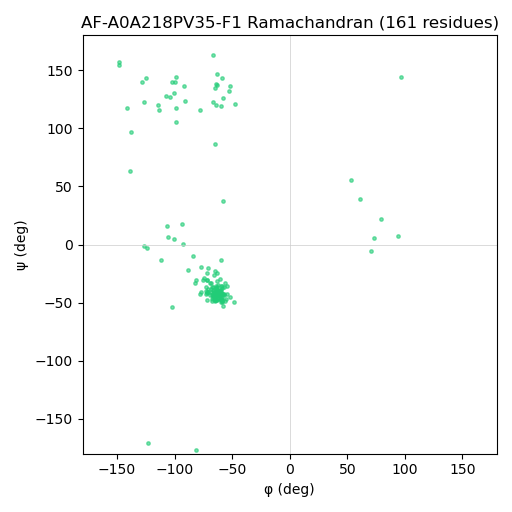,82,56,67,66,48,54,51,40,50,55,52,45,54,55,47,52,52,51,45,50,52,50,53,56,49,45,30,54,52,37,43,74,72,61,30,44,71,61,27,41,52,48,48,49,49,40,20,51,74,67,33,57,71,52,36,54,47,45,38,58,77,40,17,59,83,44,58,21,94,57,49,70,52,75,72,52,48,53,51,50,52,53,50,52,52,51,46,52,52,47,50,56,54,46,36,54,47,45,41,53,36,36,51,56,49,25,73,80,33,79,64,47,55,42,52,46,63,60,66,94,40,44,36,36,36,28,74,81,71,43,31,39,31,36,68,85,81,66,48,72,45,71,50,70,77,80,60,65,64,63,65,55,48,55,51,54,54,60,64,70,78,110